Protein AF-A0A9J7ICJ7-F1 (afdb_monomer_lite)

Structure (mmCIF, N/CA/C/O backbone):
data_AF-A0A9J7ICJ7-F1
#
_entry.id   AF-A0A9J7ICJ7-F1
#
loop_
_atom_site.group_PDB
_atom_site.id
_atom_site.type_symbol
_atom_site.label_atom_id
_atom_site.label_alt_id
_atom_site.label_comp_id
_atom_site.label_asym_id
_atom_site.label_entity_id
_atom_site.label_seq_id
_atom_site.pdbx_PDB_ins_code
_atom_site.Cartn_x
_atom_site.Cartn_y
_atom_site.Cartn_z
_atom_site.occupancy
_atom_site.B_iso_or_equiv
_atom_site.auth_seq_id
_atom_site.auth_comp_id
_atom_site.auth_asym_id
_atom_site.auth_atom_id
_atom_site.pdbx_PDB_model_num
ATOM 1 N N . MET A 1 1 ? 15.645 18.393 -0.463 1.00 44.00 1 MET A N 1
ATOM 2 C CA . MET A 1 1 ? 15.265 18.101 -1.865 1.00 44.00 1 MET A CA 1
ATOM 3 C C . MET A 1 1 ? 13.743 18.130 -1.967 1.00 44.00 1 MET A C 1
ATOM 5 O O . MET A 1 1 ? 13.113 17.631 -1.042 1.00 44.00 1 MET A O 1
ATOM 9 N N . PRO A 1 2 ? 13.139 18.751 -2.994 1.00 50.66 2 PRO A N 1
ATOM 10 C CA . PRO A 1 2 ? 11.684 18.846 -3.111 1.00 50.66 2 PRO A CA 1
ATOM 11 C C . PRO A 1 2 ? 11.064 17.474 -3.414 1.00 50.66 2 PRO A C 1
ATOM 13 O O . PRO A 1 2 ? 11.323 16.880 -4.458 1.00 50.66 2 PRO A O 1
ATOM 16 N N . THR A 1 3 ? 10.230 16.974 -2.504 1.00 62.03 3 THR A N 1
ATOM 17 C CA . THR A 1 3 ? 9.508 15.704 -2.653 1.00 62.03 3 THR A CA 1
ATOM 18 C C . THR A 1 3 ? 8.296 15.913 -3.564 1.00 62.03 3 THR A C 1
ATOM 20 O O . THR A 1 3 ? 7.263 16.414 -3.121 1.00 62.03 3 THR A O 1
ATOM 23 N N . ARG A 1 4 ? 8.395 15.567 -4.854 1.00 70.12 4 ARG A N 1
ATOM 24 C CA . ARG A 1 4 ? 7.222 15.566 -5.745 1.00 70.12 4 ARG A CA 1
ATOM 25 C C . ARG A 1 4 ? 6.375 14.325 -5.466 1.00 70.12 4 ARG A C 1
ATOM 27 O O . ARG A 1 4 ? 6.866 13.205 -5.572 1.00 70.12 4 ARG A O 1
ATOM 34 N N . LYS A 1 5 ? 5.102 14.521 -5.115 1.00 73.94 5 LYS A N 1
ATOM 35 C CA . LYS A 1 5 ? 4.133 13.427 -4.985 1.00 73.94 5 LYS A CA 1
ATOM 36 C C . LYS A 1 5 ? 3.760 12.924 -6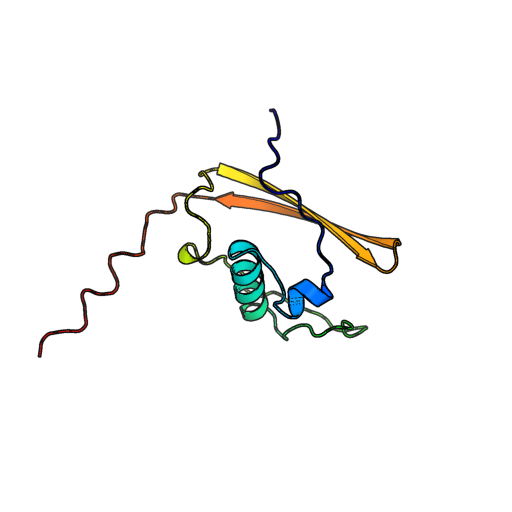.379 1.00 73.94 5 LYS A C 1
ATOM 38 O O . LYS A 1 5 ? 3.189 13.670 -7.166 1.00 73.94 5 LYS A O 1
ATOM 43 N N . ILE A 1 6 ? 4.098 11.672 -6.672 1.00 75.19 6 ILE A N 1
ATOM 44 C CA . ILE A 1 6 ? 3.769 11.016 -7.951 1.00 75.19 6 ILE A CA 1
ATOM 45 C C . ILE A 1 6 ? 2.380 10.383 -7.886 1.00 75.19 6 ILE A C 1
ATOM 47 O O . ILE A 1 6 ? 1.663 10.339 -8.881 1.00 75.19 6 ILE A O 1
ATOM 51 N N . LEU A 1 7 ? 2.003 9.901 -6.703 1.00 76.44 7 LEU A N 1
ATOM 52 C CA . LEU A 1 7 ? 0.750 9.213 -6.466 1.00 76.44 7 LEU A CA 1
ATOM 53 C C . LEU A 1 7 ? 0.265 9.540 -5.055 1.00 76.44 7 LEU A C 1
ATOM 55 O O . LEU A 1 7 ? 0.998 9.338 -4.088 1.00 76.44 7 LEU A O 1
ATOM 59 N N . ASP A 1 8 ? -0.955 10.055 -4.954 1.00 82.25 8 ASP A N 1
ATOM 60 C CA . ASP A 1 8 ? -1.668 10.264 -3.695 1.00 82.25 8 ASP A CA 1
ATOM 61 C C . ASP A 1 8 ? -3.054 9.642 -3.871 1.00 82.25 8 ASP A C 1
ATOM 63 O O . ASP A 1 8 ? -3.808 10.035 -4.763 1.00 82.25 8 ASP A O 1
ATOM 67 N N . LEU A 1 9 ? -3.329 8.578 -3.121 1.00 79.75 9 LEU A N 1
ATOM 68 C CA . LEU A 1 9 ? -4.523 7.760 -3.283 1.00 79.75 9 LEU A CA 1
ATOM 69 C C . LEU A 1 9 ? -5.043 7.343 -1.916 1.00 79.75 9 LEU A C 1
ATOM 71 O O . LEU A 1 9 ? -4.307 6.803 -1.091 1.00 79.75 9 LEU A O 1
ATOM 75 N N . THR A 1 10 ? -6.345 7.507 -1.726 1.00 84.06 10 THR A N 1
ATOM 76 C CA . THR A 1 10 ? -7.079 6.934 -0.601 1.00 84.06 10 THR A CA 1
ATOM 77 C C . THR A 1 10 ? -8.054 5.915 -1.159 1.00 84.06 10 THR A C 1
ATOM 79 O O . THR A 1 10 ? -8.866 6.232 -2.026 1.00 84.06 10 THR A O 1
ATOM 82 N N . VAL A 1 11 ? -7.945 4.677 -0.692 1.00 79.38 11 VAL A N 1
ATOM 83 C CA . VAL A 1 11 ? -8.755 3.557 -1.172 1.00 79.38 11 VAL A CA 1
ATOM 84 C C . VAL A 1 11 ? -9.317 2.789 0.011 1.00 79.38 11 VAL A C 1
ATOM 86 O O . VAL A 1 11 ? -8.657 2.648 1.041 1.00 79.38 11 VAL A O 1
ATOM 89 N N . ASN A 1 12 ? -10.533 2.271 -0.142 1.00 83.62 12 ASN A N 1
ATOM 90 C CA . ASN A 1 12 ? -11.058 1.288 0.789 1.00 83.62 12 ASN A CA 1
ATOM 91 C C . ASN A 1 12 ? -10.333 -0.039 0.540 1.00 83.62 12 ASN A C 1
ATOM 93 O O . ASN A 1 12 ? -10.324 -0.547 -0.581 1.00 83.62 12 ASN A O 1
ATOM 97 N N . ALA A 1 13 ? -9.712 -0.596 1.579 1.00 79.75 13 ALA A N 1
ATOM 98 C CA . ALA A 1 13 ? -8.969 -1.847 1.469 1.00 79.75 13 ALA A CA 1
ATOM 99 C C . ALA A 1 13 ? -9.846 -3.023 1.000 1.00 79.75 13 ALA A C 1
ATOM 101 O O . ALA A 1 13 ? -9.343 -3.913 0.320 1.00 79.75 13 ALA A O 1
ATOM 102 N N . CYS A 1 14 ? -11.143 -3.027 1.316 1.00 80.50 14 CYS A N 1
ATOM 103 C CA . CYS A 1 14 ? -12.057 -4.076 0.870 1.00 80.50 14 CYS A CA 1
ATOM 104 C C . CYS A 1 14 ? -12.364 -3.974 -0.621 1.00 80.50 14 CYS A C 1
ATOM 106 O O . CYS A 1 14 ? -12.243 -4.972 -1.323 1.00 80.50 14 CYS A O 1
ATOM 108 N N . ASP A 1 15 ? -12.625 -2.768 -1.123 1.00 79.69 15 ASP A N 1
ATOM 109 C CA . ASP A 1 15 ? -12.833 -2.538 -2.559 1.00 79.69 15 ASP A CA 1
ATOM 110 C C . ASP A 1 15 ? -11.546 -2.821 -3.356 1.00 79.69 15 ASP A C 1
ATOM 112 O O . ASP A 1 15 ? -11.583 -3.340 -4.473 1.00 79.69 15 ASP A O 1
ATOM 116 N N . LEU A 1 16 ? -10.386 -2.523 -2.752 1.00 77.31 16 LEU A N 1
ATOM 117 C CA . LEU A 1 16 ? -9.067 -2.834 -3.303 1.00 77.31 16 LEU A CA 1
ATOM 118 C C . LEU A 1 16 ? -8.865 -4.354 -3.441 1.00 77.31 16 LEU A C 1
ATOM 120 O O . LEU A 1 16 ? -8.359 -4.822 -4.461 1.00 77.31 16 LEU A O 1
ATOM 124 N N . LEU A 1 17 ? -9.264 -5.129 -2.429 1.00 74.62 17 LEU A N 1
ATOM 125 C CA . LEU A 1 17 ? -9.158 -6.590 -2.434 1.00 74.62 17 LEU A CA 1
ATOM 126 C C . LEU A 1 17 ? -10.171 -7.254 -3.377 1.00 74.62 17 LEU A C 1
ATOM 128 O O . LEU A 1 17 ? -9.845 -8.303 -3.936 1.00 74.62 17 LEU A O 1
ATOM 132 N N . ASP A 1 18 ? -11.328 -6.638 -3.616 1.00 72.12 18 ASP A N 1
ATOM 133 C CA . ASP A 1 18 ? -12.388 -7.152 -4.499 1.00 72.12 18 ASP A CA 1
ATOM 134 C C . ASP A 1 18 ? -12.183 -6.804 -5.994 1.00 72.12 18 ASP A C 1
ATOM 136 O O . ASP A 1 18 ? -13.019 -7.093 -6.842 1.00 72.12 18 ASP A O 1
ATOM 140 N N . VAL A 1 19 ? -11.027 -6.223 -6.357 1.00 64.12 19 VAL A N 1
ATOM 141 C CA . VAL A 1 19 ? -10.614 -5.922 -7.753 1.00 64.12 19 VAL A CA 1
ATOM 142 C C . VAL A 1 19 ? -11.482 -4.844 -8.440 1.00 64.12 19 VAL A C 1
ATOM 144 O O . VAL A 1 19 ? -11.355 -4.588 -9.636 1.00 64.12 19 VAL A O 1
ATOM 147 N N . ALA A 1 20 ? -12.294 -4.096 -7.689 1.00 56.72 20 ALA A N 1
ATOM 148 C CA . ALA A 1 20 ? -13.168 -3.042 -8.217 1.00 56.72 20 ALA A CA 1
ATOM 149 C C . ALA A 1 20 ? -12.449 -1.687 -8.430 1.00 56.72 20 ALA A C 1
ATOM 151 O O . ALA A 1 20 ? -12.961 -0.624 -8.072 1.00 56.72 20 ALA A O 1
ATOM 152 N N . LEU A 1 21 ? -11.238 -1.688 -9.001 1.00 66.75 21 LEU A N 1
ATOM 153 C CA . LEU A 1 21 ? -10.418 -0.478 -9.145 1.00 66.75 21 LEU A CA 1
ATOM 154 C C . LEU A 1 21 ? -10.346 0.013 -10.589 1.00 66.75 21 LEU A C 1
ATOM 156 O O . LEU A 1 21 ? -10.110 -0.747 -11.523 1.00 66.75 21 LEU A O 1
ATOM 160 N N . LYS A 1 22 ? -10.466 1.333 -10.770 1.00 62.16 22 LYS A N 1
ATOM 161 C CA . LYS A 1 22 ? -10.447 1.971 -12.098 1.00 62.16 22 LYS A CA 1
ATOM 162 C C . LYS A 1 22 ? -9.054 2.061 -12.732 1.00 62.16 22 LYS A C 1
ATOM 164 O O . LYS A 1 22 ? -8.95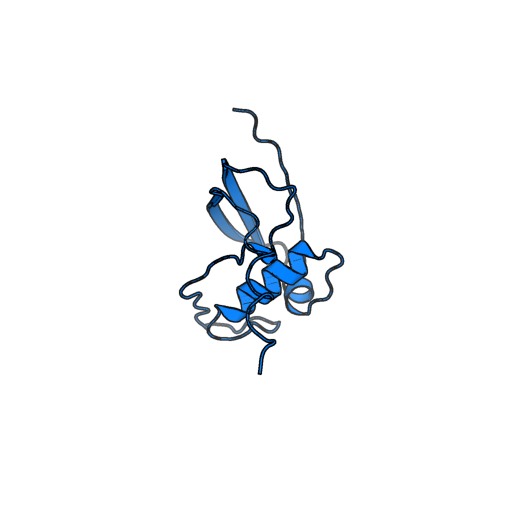3 2.318 -13.929 1.00 62.16 22 LYS A O 1
ATOM 169 N N . THR A 1 23 ? -7.973 1.894 -11.967 1.00 71.44 23 THR A N 1
ATOM 170 C CA . THR A 1 23 ? -6.607 2.101 -12.470 1.00 71.44 23 THR A CA 1
ATOM 171 C C . THR A 1 23 ? -5.879 0.774 -12.673 1.00 71.44 23 THR A C 1
ATOM 173 O O . THR A 1 23 ? -5.747 -0.040 -11.761 1.00 71.44 23 THR A O 1
ATOM 176 N N . LYS A 1 24 ? -5.338 0.577 -13.882 1.00 73.00 24 LYS A N 1
ATOM 177 C CA . LYS A 1 24 ? -4.582 -0.635 -14.248 1.00 73.00 24 LYS A CA 1
ATOM 178 C C . LYS A 1 24 ? -3.386 -0.891 -13.323 1.00 73.00 24 LYS A C 1
ATOM 180 O O . LYS A 1 24 ? -3.071 -2.037 -13.036 1.00 73.00 24 LYS A O 1
ATOM 185 N N . VAL A 1 25 ? -2.758 0.179 -12.830 1.00 72.31 25 VAL A N 1
ATOM 186 C CA . VAL A 1 25 ? -1.608 0.112 -11.914 1.00 72.31 25 VAL A CA 1
ATOM 187 C C . VAL A 1 25 ? -1.996 -0.512 -10.575 1.00 72.31 25 VAL A C 1
ATOM 189 O O . VAL A 1 25 ? -1.276 -1.368 -10.074 1.00 72.31 25 VAL A O 1
ATOM 192 N N . LEU A 1 26 ? -3.142 -0.122 -10.003 1.00 74.50 26 LEU A N 1
ATOM 193 C CA . LEU A 1 26 ? -3.579 -0.678 -8.725 1.00 74.50 26 LEU A CA 1
ATOM 194 C C . LEU A 1 26 ? -4.037 -2.128 -8.867 1.00 74.50 26 LEU A C 1
ATOM 196 O O . LEU A 1 26 ? -3.700 -2.937 -8.012 1.00 74.50 26 LEU A O 1
ATOM 200 N N . VAL A 1 27 ? -4.738 -2.469 -9.953 1.00 77.25 27 VAL A N 1
ATOM 201 C CA . VAL A 1 27 ? -5.112 -3.865 -10.244 1.00 77.25 27 VAL A CA 1
ATOM 202 C C . VAL A 1 27 ? -3.857 -4.734 -10.331 1.00 77.25 27 VAL A C 1
ATOM 204 O O . VAL A 1 27 ? -3.739 -5.721 -9.612 1.00 77.25 27 VAL A O 1
ATOM 207 N N . ALA A 1 28 ? -2.864 -4.314 -11.118 1.00 76.56 28 ALA A N 1
ATOM 208 C CA . ALA A 1 28 ? -1.624 -5.066 -11.278 1.00 76.56 28 ALA A CA 1
ATOM 209 C C . ALA A 1 28 ? -0.803 -5.165 -9.978 1.00 76.56 28 ALA A C 1
ATOM 211 O O . ALA A 1 28 ? -0.166 -6.193 -9.734 1.00 76.56 28 ALA A O 1
ATOM 212 N N . TYR A 1 29 ? -0.829 -4.124 -9.138 1.00 76.81 29 TYR A N 1
ATOM 213 C CA . TYR A 1 29 ? -0.220 -4.137 -7.807 1.00 76.81 29 TYR A CA 1
ATOM 214 C C . TYR A 1 29 ? -0.911 -5.144 -6.881 1.00 76.81 29 TYR A C 1
ATOM 216 O O . TYR A 1 29 ? -0.239 -5.980 -6.282 1.00 76.81 29 TYR A O 1
ATOM 224 N N . VAL A 1 30 ? -2.244 -5.108 -6.795 1.00 78.25 30 VAL A N 1
ATOM 225 C CA . VAL A 1 30 ? -3.033 -6.021 -5.953 1.00 78.25 30 VAL A CA 1
ATOM 226 C C . VAL A 1 30 ? -2.868 -7.466 -6.413 1.00 78.25 30 VAL A C 1
ATOM 228 O O . VAL A 1 30 ? -2.656 -8.349 -5.584 1.00 78.25 30 VAL A O 1
ATOM 231 N N . ASP A 1 31 ? -2.912 -7.710 -7.721 1.00 79.50 31 ASP A N 1
ATOM 232 C CA . ASP A 1 31 ? -2.738 -9.044 -8.294 1.00 79.50 31 ASP A CA 1
ATOM 233 C C . ASP A 1 31 ? -1.333 -9.593 -8.059 1.00 79.50 31 ASP A C 1
ATOM 235 O O . ASP A 1 31 ? -1.167 -10.792 -7.835 1.00 79.50 31 ASP A O 1
ATOM 239 N N . ASN A 1 32 ? -0.306 -8.740 -8.098 1.00 79.38 32 ASN A N 1
ATOM 240 C CA . ASN A 1 32 ? 1.045 -9.137 -7.718 1.00 79.38 32 ASN A CA 1
ATOM 241 C C . ASN A 1 32 ? 1.103 -9.440 -6.211 1.00 79.38 32 ASN A C 1
ATOM 243 O O . ASN A 1 32 ? 1.504 -10.534 -5.829 1.00 79.38 32 ASN A O 1
ATOM 247 N N . PHE A 1 33 ? 0.602 -8.538 -5.367 1.00 79.69 33 PHE A N 1
ATOM 248 C CA . PHE A 1 33 ? 0.614 -8.681 -3.912 1.00 79.69 33 PHE A CA 1
ATOM 249 C C . PHE A 1 33 ? -0.080 -9.965 -3.435 1.00 79.69 33 PHE A C 1
ATOM 251 O O . PHE A 1 33 ? 0.484 -10.710 -2.634 1.00 79.69 33 PHE A O 1
ATOM 258 N N . LYS A 1 34 ? -1.256 -10.287 -3.991 1.00 79.94 34 LYS A N 1
ATOM 259 C CA . LYS A 1 34 ? -2.004 -11.518 -3.686 1.00 79.94 34 LYS A CA 1
ATOM 260 C C . LYS A 1 34 ? -1.205 -12.798 -3.959 1.00 79.94 34 LYS A C 1
ATOM 262 O O . LYS A 1 34 ? -1.438 -13.785 -3.271 1.00 79.94 34 LYS A O 1
ATOM 267 N N . LYS A 1 35 ? -0.267 -12.797 -4.916 1.00 82.00 35 LYS A N 1
ATOM 268 C CA . LYS A 1 35 ? 0.557 -13.978 -5.253 1.00 82.00 35 LYS A CA 1
ATOM 269 C C . LYS A 1 35 ? 1.625 -14.295 -4.209 1.00 82.00 35 LYS A C 1
ATOM 271 O O . LYS A 1 35 ? 2.035 -15.444 -4.111 1.00 82.00 35 LYS A O 1
ATOM 276 N N . PHE A 1 36 ? 2.084 -13.293 -3.462 1.00 83.00 36 PHE A N 1
ATOM 277 C CA . PHE A 1 36 ? 3.153 -13.447 -2.465 1.00 83.00 36 PHE A CA 1
ATOM 278 C C . PHE A 1 36 ? 2.631 -13.598 -1.037 1.00 83.00 36 PHE A C 1
ATOM 280 O O . PHE A 1 36 ? 3.418 -13.785 -0.105 1.00 83.00 36 PHE A O 1
ATOM 287 N N . LEU A 1 37 ? 1.315 -13.493 -0.855 1.00 83.81 37 LEU A N 1
ATOM 288 C CA . LEU A 1 37 ? 0.664 -13.750 0.416 1.00 83.81 37 LEU A CA 1
ATOM 289 C C . LEU A 1 37 ? 0.406 -15.243 0.594 1.00 83.81 37 LEU A C 1
ATOM 291 O O . LEU A 1 37 ? 0.026 -15.944 -0.341 1.00 83.81 37 LEU A O 1
ATOM 295 N N . ASN A 1 38 ? 0.538 -15.704 1.834 1.00 85.38 38 ASN A N 1
ATOM 296 C CA . ASN A 1 38 ? 0.164 -17.063 2.222 1.00 85.38 38 ASN A CA 1
ATOM 297 C C . ASN A 1 38 ? -1.320 -17.381 1.958 1.00 85.38 38 ASN A C 1
ATOM 299 O O . ASN A 1 38 ? -1.663 -18.515 1.635 1.00 85.38 38 ASN A O 1
ATOM 303 N N . VAL A 1 39 ? -2.198 -16.389 2.116 1.00 83.31 39 VAL A N 1
ATOM 304 C CA . VAL A 1 39 ? -3.645 -16.4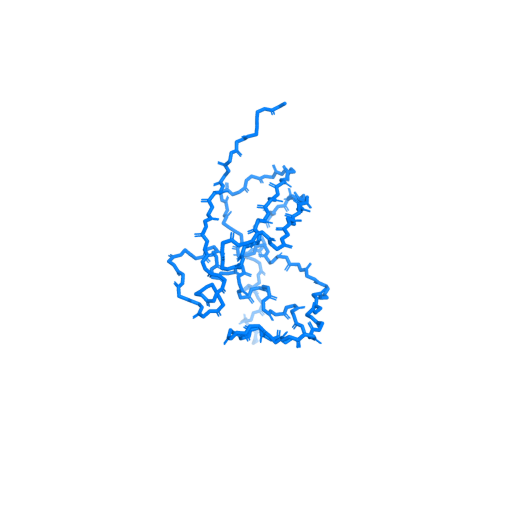98 1.916 1.00 83.31 39 VAL A CA 1
ATOM 305 C C . VAL A 1 39 ? -4.158 -15.193 1.318 1.00 83.31 39 VAL A C 1
ATOM 307 O O . VAL A 1 39 ? -3.812 -14.110 1.793 1.00 83.31 39 VAL A O 1
ATOM 310 N N . VAL A 1 40 ? -5.027 -15.290 0.307 1.00 80.19 40 VAL A N 1
ATOM 311 C CA . VAL A 1 40 ? -5.716 -14.121 -0.256 1.00 80.19 40 VAL A CA 1
ATOM 312 C C . VAL A 1 40 ? -6.612 -13.512 0.832 1.00 80.19 40 VAL A C 1
ATOM 314 O O . VAL A 1 40 ? -7.525 -14.191 1.309 1.00 80.19 40 VAL A O 1
ATOM 317 N N . PRO A 1 41 ? -6.377 -12.257 1.258 1.00 77.31 41 PRO A N 1
ATOM 318 C CA . PRO A 1 41 ? -7.188 -11.640 2.289 1.00 77.31 41 PRO A CA 1
ATOM 319 C C . PRO A 1 41 ? -8.584 -11.368 1.731 1.00 77.31 41 PRO A C 1
ATOM 321 O O . PRO A 1 41 ? -8.736 -10.680 0.725 1.00 77.31 41 PRO A O 1
ATOM 324 N N . THR A 1 42 ? -9.603 -11.892 2.399 1.00 81.31 42 THR A N 1
ATOM 325 C CA . THR A 1 42 ? -11.005 -11.543 2.158 1.00 81.31 42 THR A CA 1
ATOM 326 C C . THR A 1 42 ? -11.465 -10.587 3.245 1.00 81.31 42 THR A C 1
ATOM 328 O O . THR A 1 42 ? -11.109 -10.774 4.410 1.00 81.31 42 THR A O 1
ATOM 331 N N . CYS A 1 43 ? -12.266 -9.585 2.892 1.00 78.94 43 CYS A N 1
ATOM 332 C CA . CYS A 1 43 ? -12.923 -8.765 3.901 1.00 78.94 43 CYS A CA 1
ATOM 333 C C . CYS A 1 43 ? -14.131 -9.495 4.518 1.00 78.94 43 CYS A C 1
ATOM 335 O O . CYS A 1 43 ? -14.852 -10.176 3.790 1.00 78.94 43 CYS A O 1
ATOM 337 N N . PRO A 1 44 ? -14.392 -9.331 5.829 1.00 81.06 44 PRO A N 1
ATOM 338 C CA . PRO A 1 44 ? -13.533 -8.674 6.818 1.00 81.06 44 PRO A CA 1
ATOM 339 C C . PRO A 1 44 ? -12.260 -9.492 7.103 1.00 81.06 44 PRO A C 1
ATOM 341 O O . PRO A 1 44 ? -12.303 -10.722 7.154 1.00 81.06 44 PRO A O 1
ATOM 344 N N . LEU A 1 45 ? -11.127 -8.803 7.302 1.00 82.00 45 LEU A N 1
ATOM 345 C CA . LEU A 1 45 ? -9.847 -9.458 7.599 1.00 82.00 45 LEU A CA 1
ATOM 346 C C . LEU A 1 45 ? -9.969 -10.346 8.842 1.00 82.00 45 LEU A C 1
ATOM 348 O O . LEU A 1 45 ? -10.586 -9.967 9.842 1.00 82.00 45 LEU A O 1
ATOM 352 N N . ARG A 1 46 ? -9.357 -11.533 8.789 1.00 83.25 46 ARG A N 1
ATOM 353 C CA . ARG A 1 46 ? -9.444 -12.505 9.881 1.00 83.25 46 ARG A CA 1
ATOM 354 C C . ARG A 1 46 ? -8.678 -11.989 11.093 1.00 83.25 46 ARG A C 1
ATOM 356 O O . ARG A 1 46 ? -7.492 -11.670 11.008 1.00 83.25 46 ARG A O 1
ATOM 363 N N . LYS A 1 47 ? -9.354 -11.944 12.242 1.00 81.38 47 LYS A N 1
ATOM 364 C CA . LYS A 1 47 ? -8.723 -11.603 13.519 1.00 81.38 47 LYS A CA 1
ATOM 365 C C . LYS A 1 47 ? -7.717 -12.693 13.909 1.00 81.38 47 LYS A C 1
ATOM 367 O O . LYS A 1 47 ? -7.987 -13.872 13.704 1.00 81.38 47 LYS A O 1
ATOM 372 N N . ASN A 1 48 ? -6.591 -12.292 14.505 1.00 83.50 48 ASN A N 1
ATOM 373 C CA . ASN A 1 48 ? -5.524 -13.183 14.988 1.00 83.50 48 ASN A CA 1
ATOM 374 C C . ASN A 1 48 ? -4.898 -14.071 13.897 1.00 83.50 48 ASN A C 1
ATOM 376 O O . ASN A 1 48 ? -4.389 -15.150 14.193 1.00 83.50 48 ASN A O 1
ATOM 380 N N . PHE A 1 49 ? -4.949 -13.636 12.637 1.00 82.56 49 PHE A N 1
ATOM 381 C CA . PHE A 1 49 ? -4.307 -14.338 11.535 1.00 82.56 49 PHE A CA 1
ATOM 382 C C . PHE A 1 49 ? -3.009 -13.636 11.139 1.00 82.56 49 PHE A C 1
ATOM 384 O O . PHE A 1 49 ? -2.994 -12.429 10.896 1.00 82.56 49 PHE A O 1
ATOM 391 N N . ASN A 1 50 ? -1.925 -14.403 11.040 1.00 82.06 50 ASN A N 1
ATOM 392 C CA . ASN A 1 50 ? -0.639 -13.893 10.585 1.00 82.06 50 ASN A CA 1
ATOM 393 C C . ASN A 1 50 ? -0.587 -13.928 9.056 1.00 82.06 50 ASN A C 1
ATOM 395 O O . ASN A 1 50 ? -0.308 -14.959 8.440 1.00 82.06 50 ASN A O 1
ATOM 399 N N . TYR A 1 51 ? -0.865 -12.780 8.445 1.00 79.81 51 TYR A N 1
ATOM 400 C CA . TYR A 1 51 ? -0.649 -12.570 7.018 1.00 79.81 51 TYR A CA 1
ATOM 401 C C . TYR A 1 51 ? 0.848 -12.398 6.766 1.00 79.81 51 TYR A C 1
ATOM 403 O O . TYR A 1 51 ? 1.444 -11.406 7.182 1.00 79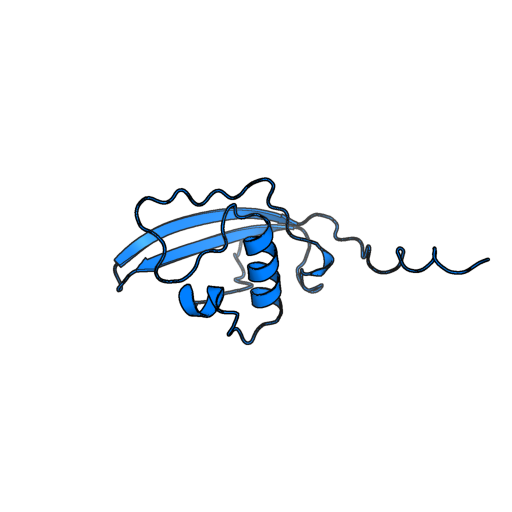.81 51 TYR A O 1
ATOM 411 N N . THR A 1 52 ? 1.462 -13.379 6.108 1.00 82.25 52 THR A N 1
ATOM 412 C CA . THR A 1 52 ? 2.893 -13.358 5.794 1.00 82.25 52 THR A CA 1
ATOM 413 C C . THR A 1 52 ? 3.096 -13.102 4.312 1.00 82.25 52 THR A C 1
ATOM 415 O O . THR A 1 52 ? 2.500 -13.781 3.473 1.00 82.25 52 THR A O 1
ATOM 418 N N . LEU A 1 53 ? 3.963 -12.139 4.011 1.00 79.69 53 LEU A N 1
ATOM 419 C CA . LEU A 1 53 ? 4.404 -11.811 2.664 1.00 79.69 53 LEU A CA 1
ATOM 420 C C . LEU A 1 53 ? 5.830 -12.344 2.483 1.00 79.69 53 LEU A C 1
ATOM 422 O O . LEU A 1 53 ? 6.749 -11.880 3.160 1.00 79.69 53 LEU A O 1
ATOM 426 N N . THR A 1 54 ? 6.023 -13.321 1.600 1.00 78.62 54 THR A N 1
ATOM 427 C CA . THR A 1 54 ? 7.319 -14.002 1.441 1.00 78.62 54 THR A CA 1
ATOM 428 C C . THR A 1 54 ? 7.850 -13.821 0.025 1.00 78.62 54 THR A C 1
ATOM 430 O O . THR A 1 54 ? 7.158 -14.122 -0.940 1.00 78.62 54 THR A O 1
ATOM 433 N N . GLY A 1 55 ? 9.091 -13.337 -0.111 1.00 75.50 55 GLY A N 1
ATOM 434 C CA . GLY A 1 55 ? 9.763 -13.221 -1.414 1.00 75.50 55 GLY A CA 1
ATOM 435 C C . GLY A 1 55 ? 9.122 -12.218 -2.383 1.00 75.50 55 GLY A C 1
ATOM 436 O O . GLY A 1 55 ? 9.231 -12.388 -3.598 1.00 75.50 55 GLY A O 1
ATOM 437 N N . TYR A 1 56 ? 8.435 -11.201 -1.853 1.00 75.00 56 TYR A N 1
ATOM 438 C CA . TYR A 1 56 ? 7.730 -10.204 -2.654 1.00 75.00 56 TYR A CA 1
ATOM 439 C C . TYR A 1 56 ? 8.669 -9.461 -3.601 1.00 75.00 56 TYR A C 1
ATOM 441 O O . TYR A 1 56 ? 9.648 -8.847 -3.175 1.00 75.00 56 TYR A O 1
ATOM 449 N N . HIS A 1 57 ? 8.323 -9.491 -4.885 1.00 73.31 57 HIS A N 1
ATOM 450 C CA . HIS A 1 57 ? 8.976 -8.715 -5.925 1.00 73.31 57 HIS A CA 1
ATOM 451 C C . HIS A 1 57 ? 7.935 -8.178 -6.904 1.00 73.31 57 HIS A C 1
ATOM 453 O O . HIS A 1 57 ? 7.000 -8.870 -7.321 1.00 73.31 57 HIS A O 1
ATOM 459 N N . ILE A 1 58 ? 8.109 -6.920 -7.295 1.00 70.06 58 ILE A N 1
ATOM 460 C CA . ILE A 1 58 ? 7.249 -6.290 -8.288 1.00 70.06 58 ILE A CA 1
ATOM 461 C C . ILE A 1 58 ? 7.740 -6.744 -9.660 1.00 70.06 58 ILE A C 1
ATOM 463 O O . ILE A 1 58 ? 8.921 -6.639 -9.969 1.00 70.06 58 ILE A O 1
ATOM 467 N N . ASN A 1 59 ? 6.838 -7.291 -10.474 1.00 66.62 59 ASN A N 1
ATOM 468 C CA . ASN A 1 59 ? 7.170 -7.644 -11.848 1.00 66.62 59 ASN A CA 1
ATOM 469 C C . ASN A 1 59 ? 7.269 -6.357 -12.677 1.00 66.62 59 ASN A C 1
ATOM 471 O O . ASN A 1 59 ? 6.278 -5.634 -12.797 1.00 66.62 59 ASN A O 1
ATOM 475 N N . ASP A 1 60 ? 8.437 -6.106 -13.263 1.00 64.56 60 ASP A N 1
ATOM 476 C CA . ASP A 1 60 ? 8.734 -4.922 -14.076 1.00 64.56 60 ASP A CA 1
ATOM 477 C C . ASP A 1 60 ? 7.745 -4.711 -15.232 1.00 64.56 60 ASP A C 1
ATOM 479 O O . ASP A 1 60 ? 7.482 -3.577 -15.623 1.00 64.56 60 ASP A O 1
ATOM 483 N N . MET A 1 61 ? 7.124 -5.784 -15.743 1.00 60.53 61 MET A N 1
ATOM 484 C CA . MET A 1 61 ? 6.108 -5.701 -16.804 1.00 60.53 61 MET A CA 1
ATOM 485 C C . MET A 1 61 ? 4.811 -5.002 -16.366 1.00 60.53 61 MET A C 1
ATOM 487 O O . MET A 1 61 ? 4.048 -4.534 -17.210 1.00 60.53 61 MET A O 1
ATOM 491 N N . ASN A 1 62 ? 4.556 -4.926 -15.058 1.00 59.66 62 ASN A N 1
ATOM 492 C CA . ASN A 1 62 ? 3.343 -4.341 -14.486 1.00 59.66 62 ASN A CA 1
ATOM 493 C C . ASN A 1 62 ? 3.545 -2.898 -14.006 1.00 59.66 62 ASN A C 1
ATOM 495 O O . ASN A 1 62 ? 2.575 -2.224 -13.646 1.00 59.66 62 ASN A O 1
ATOM 499 N N . LEU A 1 63 ? 4.793 -2.424 -13.986 1.00 65.88 63 LEU A N 1
ATOM 500 C CA . LEU A 1 63 ? 5.113 -1.041 -13.677 1.00 65.88 63 LEU A CA 1
ATOM 501 C C . LEU A 1 63 ? 4.885 -0.187 -14.931 1.00 65.88 63 LEU A C 1
ATOM 503 O O . LEU A 1 63 ? 5.394 -0.504 -16.007 1.00 65.88 63 LEU A O 1
ATOM 507 N N . PRO A 1 64 ? 4.119 0.907 -14.837 1.00 66.75 64 PRO A N 1
ATOM 508 C CA . PRO A 1 64 ? 3.973 1.805 -15.965 1.00 66.75 64 PRO A CA 1
ATOM 509 C C . PRO A 1 64 ? 5.323 2.430 -16.345 1.00 66.75 64 PRO A C 1
ATOM 511 O O . PRO A 1 64 ? 6.024 2.981 -15.498 1.00 66.75 64 PRO A O 1
ATOM 514 N N . GLY A 1 65 ? 5.647 2.427 -17.640 1.00 69.69 65 GLY A N 1
ATOM 515 C CA . GLY A 1 65 ? 6.935 2.905 -18.164 1.00 69.69 65 GLY A CA 1
ATOM 516 C C . GLY A 1 65 ? 7.218 4.406 -18.003 1.00 69.69 65 GLY A C 1
ATOM 517 O O . GLY A 1 65 ? 8.252 4.874 -18.464 1.00 69.69 65 GLY A O 1
ATOM 518 N N . TYR A 1 66 ? 6.315 5.169 -17.381 1.00 71.62 66 TYR A N 1
ATOM 519 C CA . TYR A 1 66 ? 6.532 6.579 -17.045 1.00 71.62 66 TYR A CA 1
ATOM 520 C C . TYR A 1 66 ? 7.206 6.782 -15.681 1.00 71.62 66 TYR A C 1
ATOM 522 O O . TYR A 1 66 ? 7.504 7.923 -15.333 1.00 71.62 66 TYR A O 1
ATOM 530 N N . ILE A 1 67 ? 7.409 5.725 -14.884 1.00 74.12 67 ILE A N 1
ATOM 531 C CA . ILE A 1 67 ? 8.083 5.833 -13.584 1.00 74.12 67 ILE A CA 1
ATOM 532 C C . ILE A 1 67 ? 9.600 5.916 -13.829 1.00 74.12 67 ILE A C 1
ATOM 534 O O . ILE A 1 67 ? 10.170 4.967 -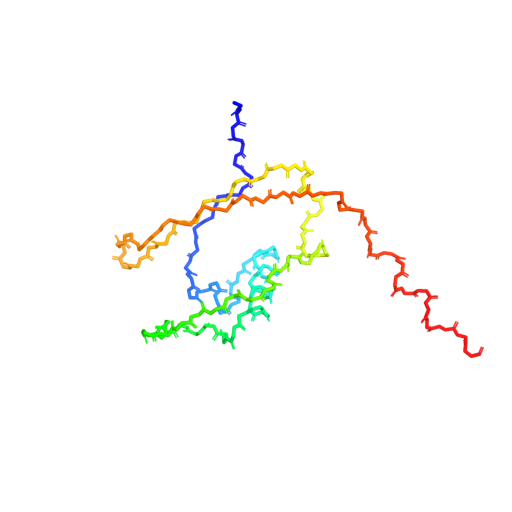14.370 1.00 74.12 67 ILE A O 1
ATOM 538 N N . PRO A 1 68 ? 10.266 7.029 -13.467 1.00 76.12 68 PRO A N 1
ATOM 539 C CA . PRO A 1 68 ? 11.697 7.166 -13.694 1.00 76.12 68 PRO A CA 1
ATOM 540 C C . PRO A 1 68 ? 12.520 6.245 -12.784 1.00 76.12 68 PRO A C 1
ATOM 542 O O . PRO A 1 68 ? 12.036 5.687 -11.801 1.00 76.12 68 PRO A O 1
ATOM 545 N N . GLN A 1 69 ? 13.802 6.102 -13.094 1.00 81.06 69 GLN A N 1
ATOM 546 C CA . GLN A 1 69 ? 14.738 5.407 -12.213 1.00 81.06 69 GLN A CA 1
ATOM 547 C C . GLN A 1 69 ? 15.080 6.294 -11.017 1.00 81.06 69 GLN A C 1
ATOM 549 O O . GLN A 1 69 ? 15.157 7.518 -11.156 1.00 81.06 69 GLN A O 1
ATOM 554 N N . GLY A 1 70 ? 15.290 5.680 -9.855 1.00 82.62 70 GLY A N 1
ATOM 555 C CA . GLY A 1 70 ? 15.684 6.394 -8.645 1.00 82.62 70 GLY A CA 1
ATOM 556 C C . GLY A 1 70 ? 15.094 5.824 -7.363 1.00 82.62 70 GLY A C 1
ATOM 557 O O . GLY A 1 70 ? 14.486 4.751 -7.346 1.00 82.62 70 GLY A O 1
ATOM 558 N N . ASP A 1 71 ? 15.291 6.577 -6.284 1.00 83.50 71 ASP A N 1
ATOM 559 C CA . ASP A 1 71 ? 14.817 6.238 -4.949 1.00 83.50 71 ASP A CA 1
ATOM 560 C C . ASP A 1 71 ? 13.450 6.853 -4.670 1.00 83.50 71 ASP A C 1
ATOM 562 O O . ASP A 1 71 ? 13.231 8.062 -4.796 1.00 83.50 71 ASP A O 1
ATOM 566 N N . TYR A 1 72 ? 12.535 6.003 -4.227 1.00 81.31 72 TYR A N 1
ATOM 567 C CA . TYR A 1 72 ? 11.166 6.355 -3.914 1.00 81.31 72 TYR A CA 1
ATOM 568 C C . TYR A 1 72 ? 10.864 6.063 -2.458 1.00 81.31 72 TYR A C 1
ATOM 570 O O . TYR A 1 72 ? 11.281 5.055 -1.887 1.00 81.31 72 TYR A O 1
ATOM 578 N N . ARG A 1 73 ? 10.064 6.947 -1.871 1.00 84.56 73 ARG A N 1
ATOM 579 C CA . ARG A 1 73 ? 9.478 6.749 -0.554 1.00 84.56 73 ARG A CA 1
ATOM 580 C C . ARG A 1 73 ? 7.973 6.626 -0.706 1.00 84.56 73 ARG A C 1
ATOM 582 O O . ARG A 1 73 ? 7.332 7.553 -1.202 1.00 84.56 73 ARG A O 1
ATOM 589 N N . THR A 1 74 ? 7.414 5.523 -0.228 1.00 81.62 74 THR A N 1
ATOM 590 C CA . THR A 1 74 ? 5.966 5.350 -0.112 1.00 81.62 74 THR A CA 1
ATOM 591 C C . THR A 1 74 ? 5.566 5.375 1.359 1.00 81.62 74 THR A C 1
ATOM 593 O O . THR A 1 74 ? 6.223 4.782 2.213 1.00 81.62 74 THR A O 1
ATOM 596 N N . ASN A 1 75 ? 4.495 6.108 1.662 1.00 86.38 75 ASN A N 1
ATOM 597 C CA . ASN A 1 75 ? 3.896 6.158 2.991 1.00 86.38 75 ASN A CA 1
ATOM 598 C C . ASN A 1 75 ? 2.468 5.614 2.867 1.00 86.38 75 ASN A C 1
ATOM 600 O O . ASN A 1 75 ? 1.664 6.177 2.124 1.00 86.38 75 ASN A O 1
ATOM 604 N N . HIS A 1 76 ? 2.152 4.543 3.586 1.00 84.12 76 HIS A N 1
ATOM 605 C CA . HIS A 1 76 ? 0.828 3.932 3.610 1.00 84.12 76 HIS A CA 1
ATOM 606 C C . HIS A 1 76 ? 0.201 4.145 4.985 1.00 84.12 76 HIS A C 1
ATOM 608 O O . HIS A 1 76 ? 0.684 3.613 5.987 1.00 84.12 76 HIS A O 1
ATOM 614 N N . TYR A 1 77 ? -0.874 4.926 5.021 1.00 88.44 77 TYR A N 1
ATOM 615 C CA . TYR A 1 77 ? -1.661 5.172 6.223 1.00 88.44 77 TYR A CA 1
ATOM 616 C C . TYR A 1 77 ? -2.818 4.178 6.267 1.00 88.44 77 TYR A C 1
ATOM 618 O O . TYR A 1 77 ? -3.593 4.081 5.316 1.00 88.44 77 TYR A O 1
ATOM 626 N N . LEU A 1 78 ? -2.909 3.419 7.357 1.00 87.31 78 LEU A N 1
ATOM 627 C CA . LEU A 1 78 ? -3.967 2.440 7.570 1.00 87.31 78 LEU A CA 1
ATOM 628 C C . LEU A 1 78 ? -4.932 2.966 8.624 1.00 87.31 78 LEU A C 1
ATOM 630 O O . LEU A 1 78 ? -4.533 3.262 9.752 1.00 87.31 78 LEU A O 1
ATOM 634 N N . GLU A 1 79 ? -6.207 3.037 8.263 1.00 88.44 79 GLU A N 1
ATOM 635 C CA . GLU A 1 79 ? -7.284 3.483 9.140 1.00 88.44 79 GLU A CA 1
ATOM 636 C C . GLU A 1 79 ? -8.420 2.460 9.151 1.00 88.44 79 GLU A C 1
ATOM 638 O O . GLU A 1 79 ? -8.782 1.895 8.118 1.00 88.44 79 GLU A O 1
ATOM 643 N N . TYR A 1 80 ? -9.017 2.245 10.322 1.00 86.00 80 TYR A N 1
ATOM 644 C CA . TYR A 1 80 ? -10.197 1.401 10.487 1.00 86.00 80 TYR A CA 1
ATOM 645 C C . TYR A 1 80 ? -11.236 2.127 11.328 1.00 86.00 80 TYR A C 1
ATOM 647 O O . TYR A 1 80 ? -10.952 2.557 12.444 1.00 86.00 80 TYR A O 1
ATOM 655 N N . GLN A 1 81 ? -12.442 2.300 10.780 1.00 85.75 81 GLN A N 1
ATOM 656 C CA . GLN A 1 81 ? -13.518 3.086 11.400 1.00 85.75 81 GLN A CA 1
ATOM 657 C C . GLN A 1 81 ? -13.038 4.454 11.932 1.00 85.75 81 GLN A C 1
ATOM 659 O O . GLN A 1 81 ? -13.332 4.829 13.066 1.00 85.75 81 GLN A O 1
ATOM 664 N N . LYS A 1 82 ? -12.270 5.192 11.112 1.00 84.62 82 LYS A N 1
ATOM 665 C CA . LYS A 1 82 ? -11.674 6.506 11.440 1.00 84.62 82 LYS A CA 1
ATOM 666 C C . LYS A 1 82 ? -10.661 6.494 12.595 1.00 84.62 82 LYS A C 1
ATOM 668 O O . LYS A 1 82 ? -10.332 7.547 13.135 1.00 84.62 82 LYS A O 1
ATOM 673 N N . LYS A 1 83 ? -10.168 5.319 12.993 1.00 88.06 83 LYS A N 1
ATOM 674 C CA . LYS A 1 83 ? -9.076 5.180 13.960 1.00 88.06 83 LYS A CA 1
ATOM 675 C C . LYS A 1 83 ? -7.792 4.799 13.221 1.00 88.06 83 LYS A C 1
ATOM 677 O O . LYS A 1 83 ? -7.829 3.846 12.436 1.00 88.06 83 LYS A O 1
ATOM 682 N N . PRO A 1 84 ? -6.668 5.495 13.463 1.00 86.50 84 PRO A N 1
ATOM 683 C CA . PRO A 1 84 ? -5.395 5.129 12.860 1.00 86.50 84 PRO A CA 1
ATOM 684 C C . PRO A 1 84 ? -4.949 3.770 13.407 1.00 86.50 84 PRO A C 1
ATOM 686 O O . PRO A 1 84 ? -4.884 3.568 14.618 1.00 86.50 84 PRO A O 1
ATOM 689 N N . MET A 1 85 ? -4.664 2.832 12.509 1.00 86.19 85 MET A N 1
ATOM 690 C CA . MET A 1 85 ? -4.133 1.511 12.854 1.00 86.19 85 MET A CA 1
ATOM 691 C C . MET A 1 85 ? -2.614 1.466 12.750 1.00 86.19 85 MET A C 1
ATOM 693 O O . MET A 1 85 ? -1.966 0.760 13.517 1.00 86.19 85 MET A O 1
ATOM 697 N N . GLY A 1 86 ? -2.040 2.204 11.801 1.00 86.81 86 GLY A N 1
ATOM 698 C CA . GLY A 1 86 ? -0.599 2.212 11.613 1.00 86.81 86 GLY A CA 1
ATOM 699 C C . GLY A 1 86 ? -0.144 3.002 10.398 1.00 86.81 86 GLY A C 1
ATOM 700 O O . GLY A 1 86 ? -0.936 3.407 9.545 1.00 86.81 86 GLY A O 1
ATOM 701 N N . LEU A 1 87 ? 1.169 3.194 10.341 1.00 87.38 87 LEU A N 1
ATOM 702 C CA . LEU A 1 87 ? 1.879 3.823 9.240 1.00 87.38 87 LEU A CA 1
ATOM 703 C C . LEU A 1 87 ? 2.966 2.865 8.761 1.00 87.38 87 LEU A C 1
ATOM 705 O O . LEU A 1 87 ? 3.830 2.467 9.541 1.00 87.38 87 LEU A O 1
ATOM 709 N N . ILE A 1 88 ? 2.933 2.525 7.477 1.00 85.81 88 ILE A N 1
ATOM 710 C CA . ILE A 1 88 ? 3.977 1.736 6.824 1.00 85.81 88 ILE A CA 1
ATOM 711 C C . ILE A 1 88 ? 4.769 2.674 5.920 1.00 85.81 88 ILE A C 1
ATOM 713 O O . ILE A 1 88 ? 4.198 3.349 5.064 1.00 85.81 88 ILE A O 1
ATOM 717 N N . ILE A 1 89 ? 6.084 2.722 6.114 1.00 86.69 89 ILE A N 1
ATOM 718 C CA . ILE A 1 89 ? 6.998 3.495 5.272 1.00 86.69 89 ILE A CA 1
ATOM 719 C C . ILE A 1 89 ? 7.882 2.499 4.536 1.00 86.69 89 ILE A C 1
ATOM 721 O O . ILE A 1 89 ? 8.604 1.733 5.174 1.00 86.69 89 ILE A O 1
ATOM 725 N N . CYS A 1 90 ? 7.838 2.522 3.207 1.00 81.25 90 CYS A N 1
ATOM 726 C CA . CYS A 1 90 ? 8.700 1.692 2.377 1.00 81.25 90 CYS A CA 1
ATOM 727 C C . CYS A 1 90 ? 9.633 2.575 1.553 1.00 81.25 90 CYS A C 1
ATOM 729 O O . CYS A 1 90 ? 9.222 3.563 0.941 1.00 81.25 90 CYS A O 1
ATOM 731 N N . TRP A 1 91 ? 10.903 2.187 1.544 1.00 82.06 91 TRP A N 1
ATOM 732 C CA . TRP A 1 91 ? 11.909 2.734 0.650 1.00 82.06 91 TRP A CA 1
ATOM 733 C C . TRP A 1 91 ? 12.067 1.758 -0.506 1.00 82.06 91 TRP A C 1
ATOM 735 O O . TRP A 1 91 ? 12.298 0.570 -0.285 1.00 82.06 91 TRP A O 1
ATOM 745 N N . VAL A 1 92 ? 11.885 2.251 -1.725 1.00 79.81 92 VAL A N 1
ATOM 746 C CA . VAL A 1 92 ? 11.942 1.445 -2.943 1.00 79.81 92 VAL A CA 1
ATOM 747 C C . VAL A 1 92 ? 12.986 2.052 -3.860 1.00 79.81 92 VAL A C 1
ATOM 749 O O . VAL A 1 92 ? 12.892 3.223 -4.215 1.00 79.81 92 VAL A O 1
ATOM 752 N N . HIS A 1 93 ? 13.958 1.244 -4.262 1.00 81.56 93 HIS A N 1
ATOM 753 C CA . HIS A 1 93 ? 14.930 1.618 -5.277 1.00 81.56 93 HIS A CA 1
ATOM 754 C C . HIS A 1 93 ? 14.501 1.027 -6.621 1.00 81.56 93 HIS A C 1
ATOM 756 O O . HIS A 1 93 ? 14.371 -0.193 -6.745 1.00 81.56 93 HIS A O 1
ATOM 762 N N . ILE A 1 94 ? 14.270 1.876 -7.623 1.00 77.06 94 ILE A N 1
ATOM 763 C CA . ILE A 1 94 ? 13.968 1.442 -8.991 1.00 77.06 94 ILE A CA 1
ATOM 764 C C . ILE A 1 94 ? 15.241 1.573 -9.821 1.00 77.06 94 ILE A C 1
ATOM 766 O O . ILE A 1 94 ? 15.654 2.679 -10.180 1.00 77.06 94 ILE A O 1
ATOM 770 N N . GLY A 1 95 ? 15.848 0.422 -10.111 1.00 75.69 95 GLY A N 1
ATOM 771 C CA . GLY A 1 95 ? 17.012 0.305 -10.982 1.00 75.69 95 GLY A CA 1
ATOM 772 C C . GLY A 1 95 ? 16.658 0.363 -12.470 1.00 75.69 95 GLY A C 1
ATOM 773 O O . GLY A 1 95 ? 15.548 0.714 -12.866 1.00 75.69 95 GLY A O 1
ATOM 774 N N . ASN A 1 96 ? 17.621 0.005 -13.318 1.00 64.31 96 ASN A N 1
ATOM 775 C CA . ASN A 1 96 ? 17.469 0.019 -14.771 1.00 64.31 96 ASN A CA 1
ATOM 776 C C . ASN A 1 96 ? 16.399 -0.990 -15.233 1.00 64.31 96 ASN A C 1
ATOM 778 O O . ASN A 1 96 ? 16.699 -2.159 -15.471 1.00 64.31 96 ASN A O 1
ATOM 782 N N . VAL A 1 97 ? 15.155 -0.531 -15.403 1.00 61.34 97 VAL A N 1
ATOM 783 C CA . VAL A 1 97 ? 14.086 -1.284 -16.077 1.00 61.34 97 VAL A CA 1
ATOM 784 C C . VAL A 1 97 ? 14.389 -1.283 -17.579 1.00 61.34 97 VAL A C 1
ATOM 786 O O . VAL A 1 97 ? 13.794 -0.546 -18.366 1.00 61.34 97 VAL A O 1
ATOM 789 N N . GLN A 1 98 ? 15.390 -2.056 -18.007 1.00 49.38 98 GLN A N 1
ATOM 790 C CA . GLN A 1 98 ? 15.526 -2.370 -19.425 1.00 49.38 98 GLN A CA 1
ATOM 791 C C . GLN A 1 98 ? 14.257 -3.112 -19.847 1.00 49.38 98 GLN A C 1
ATOM 793 O O . GLN A 1 98 ? 13.804 -4.024 -19.160 1.00 49.38 98 GLN A O 1
ATOM 798 N N . LYS A 1 99 ? 13.662 -2.683 -20.964 1.00 46.44 99 LYS A N 1
ATOM 799 C CA . LYS A 1 99 ? 12.482 -3.278 -21.601 1.00 46.44 99 LYS A CA 1
ATOM 800 C C . LYS A 1 99 ? 12.725 -4.759 -21.925 1.00 46.44 99 LYS A C 1
ATOM 802 O O . LYS A 1 99 ? 12.958 -5.123 -23.073 1.00 46.44 99 LYS A O 1
ATOM 807 N N . THR A 1 100 ? 12.638 -5.648 -20.946 1.00 42.12 100 THR A N 1
ATOM 808 C CA . THR A 1 100 ? 12.763 -7.099 -21.145 1.00 42.12 100 THR A CA 1
ATOM 809 C C . THR A 1 100 ? 11.412 -7.695 -21.561 1.00 42.12 100 THR A C 1
ATOM 811 O O . THR A 1 100 ? 10.992 -8.728 -21.060 1.00 42.12 100 THR A O 1
ATOM 814 N N . SER A 1 101 ? 10.705 -7.024 -22.478 1.00 40.84 101 SER A N 1
ATOM 815 C CA . SER A 1 101 ? 9.388 -7.423 -23.001 1.00 40.84 101 SER A CA 1
ATOM 816 C C . SER A 1 101 ? 9.399 -7.680 -24.518 1.00 40.84 101 SER A C 1
ATOM 818 O O . SER A 1 101 ? 8.338 -7.816 -25.117 1.00 40.84 101 SER A O 1
ATOM 820 N N . GLU A 1 102 ? 10.569 -7.782 -25.161 1.00 40.75 102 GLU A N 1
ATOM 821 C CA . GLU A 1 102 ? 10.654 -8.079 -26.608 1.00 40.75 102 GLU A CA 1
ATOM 822 C C . GLU A 1 102 ? 11.548 -9.280 -26.975 1.00 40.75 102 GLU A C 1
ATOM 824 O O . GLU A 1 102 ? 11.704 -9.586 -28.153 1.00 40.75 102 GLU A O 1
ATOM 829 N N . ARG A 1 103 ? 12.100 -10.040 -26.013 1.00 35.38 103 ARG A N 1
ATOM 830 C CA . ARG A 1 103 ? 12.963 -11.210 -26.327 1.00 35.38 103 ARG A CA 1
ATOM 831 C C . ARG A 1 103 ? 12.411 -12.601 -26.003 1.00 35.38 103 ARG A C 1
ATOM 833 O O . ARG A 1 103 ? 13.057 -13.581 -26.361 1.00 35.38 103 ARG A O 1
ATOM 840 N N . SER A 1 104 ? 11.209 -12.727 -25.434 1.00 33.88 104 SER A N 1
ATOM 841 C CA . SER A 1 104 ? 10.603 -14.036 -25.108 1.00 33.88 104 SER A CA 1
ATOM 842 C C . SER A 1 104 ? 9.402 -14.411 -25.997 1.00 33.88 104 SER A C 1
ATOM 844 O O . SER A 1 104 ? 8.410 -14.967 -25.540 1.00 33.88 104 SER A O 1
ATOM 846 N N . SER A 1 105 ? 9.458 -14.087 -27.292 1.00 35.75 105 SER A N 1
ATOM 847 C CA . SER A 1 105 ? 8.551 -14.651 -28.317 1.00 35.75 105 SER A CA 1
ATOM 848 C C . SER A 1 105 ? 9.272 -15.089 -29.599 1.00 35.75 105 SER A C 1
ATOM 850 O O . SER A 1 105 ? 8.637 -15.363 -30.607 1.00 35.75 105 SER A O 1
ATOM 852 N N . ALA A 1 106 ? 10.603 -15.236 -29.559 1.00 38.22 106 ALA A N 1
ATOM 853 C CA . ALA A 1 106 ? 11.401 -15.698 -30.703 1.00 38.22 106 ALA A CA 1
ATOM 854 C C . ALA A 1 106 ? 11.913 -17.151 -30.578 1.00 38.22 106 ALA A C 1
ATOM 856 O O . ALA A 1 106 ? 12.757 -17.576 -31.361 1.00 38.22 106 ALA A O 1
ATOM 857 N N . LYS A 1 107 ? 11.417 -17.946 -29.618 1.00 40.97 107 LYS A N 1
ATOM 858 C CA . LYS A 1 107 ? 11.745 -19.383 -29.499 1.00 40.97 107 LYS A CA 1
ATOM 859 C C . LYS A 1 107 ? 10.495 -20.249 -29.342 1.00 40.97 107 LYS A C 1
ATOM 861 O O . LYS A 1 107 ? 10.343 -20.956 -28.353 1.00 40.97 107 LYS A O 1
ATOM 866 N N . LYS A 1 108 ? 9.591 -20.201 -30.324 1.00 41.72 108 LYS A N 1
ATOM 867 C CA . LYS A 1 108 ? 8.613 -21.280 -30.547 1.00 41.72 108 LYS A CA 1
ATOM 868 C C . LYS A 1 108 ? 8.072 -21.289 -31.982 1.00 41.72 108 LYS A C 1
ATOM 870 O O . LYS A 1 108 ? 6.869 -21.215 -32.176 1.00 41.72 108 LYS A O 1
ATOM 875 N N . HIS A 1 109 ? 8.949 -21.366 -32.988 1.00 35.78 109 HIS A N 1
ATOM 876 C CA . HIS A 1 109 ? 8.559 -21.888 -34.307 1.00 35.78 109 HIS A CA 1
ATOM 877 C C . HIS A 1 109 ? 9.765 -22.268 -35.183 1.00 35.78 109 HIS A C 1
ATOM 879 O O . HIS A 1 109 ? 10.434 -21.403 -35.741 1.00 35.78 109 HIS A O 1
ATOM 885 N N . ARG A 1 110 ? 10.016 -23.579 -35.249 1.00 34.53 110 ARG A N 1
ATOM 886 C CA . ARG A 1 110 ? 10.723 -24.416 -36.250 1.00 34.53 110 ARG A CA 1
ATOM 887 C C . ARG A 1 110 ? 11.052 -25.700 -35.477 1.00 34.53 110 ARG A C 1
ATOM 889 O O . ARG A 1 110 ? 11.851 -25.633 -34.548 1.00 34.53 110 ARG A O 1
ATOM 896 N N . GLN A 1 111 ? 10.213 -26.743 -35.513 1.00 39.84 111 GLN A N 1
ATOM 897 C CA . GLN A 1 111 ? 10.063 -27.691 -36.634 1.00 39.84 111 GLN A CA 1
ATOM 898 C C . GLN A 1 111 ? 11.396 -27.956 -37.319 1.00 39.84 111 GLN A C 1
ATOM 900 O O . GLN A 1 111 ? 11.908 -27.008 -37.954 1.00 39.84 111 GLN A O 1
#

Secondary structure (DSSP, 8-state):
-----S------HHHHHTT--S-HHHHHHHHHHHHHBSSPPPSSPPTT----B-S----GGGS-TTSPSEEEEEEEEEEETTEEEEEEEEEEEE-----TTSSSSSSS---

pLDDT: mean 72.49, std 14.87, range [33.88, 88.44]

InterPro domains:
  IPR010512 Protein of unknown function DUF1091 [PF06477] (5-73)
  IPR010512 Protein of unknown function DUF1091 [SM00697] (2-94)

Sequence (111 aa):
MPTRKILDLTVNACDLLDVALKTKVLVAYVDNFKKFLNVVPTCPLRKNFNYTLTGYHINDMNLPGYIPQGDYRTNHYLEYQKKPMGLIICWVHIGNVQKTSERSSAKKHRQ

Radius of gyration: 17.35 Å; chains: 1; bounding box: 31×46×52 Å

Foldseek 3Di:
DDDDDPDDDDDDVQCLLVLVDPDLLSSLVNVQQCVQWPHRAHPPGDPPDDTDGPPRDRDLVSDPPVDDFAKDWDWDWDDDPNHTPDIDIDID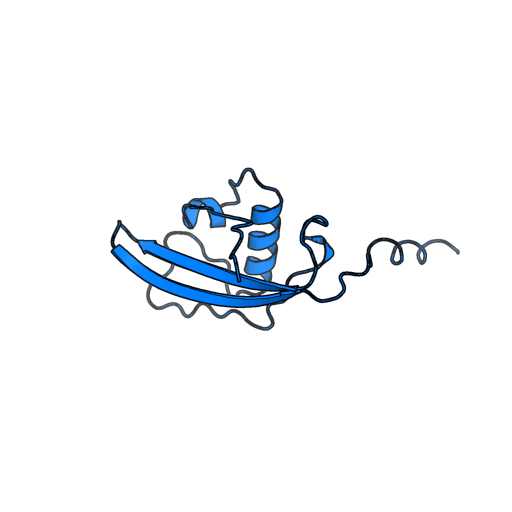GGDDSDVPPPPPPPPDDDD

Organism: Musca domestica (NCBI:txid7370)